Protein AF-A0A7K3CVZ3-F1 (afdb_monomer)

pLDDT: mean 71.9, std 8.93, range [49.75, 90.81]

Radius of gyration: 12.37 Å; Cα contacts (8 Å, |Δi|>4): 29; chains: 1; bounding box: 22×21×33 Å

Sequence (60 aa):
MVPLAEAWDSGASAWSVKRRQAFANDLGDERSLVAVTARSNRSKADQDPAQWQPPLADAR

Structure (mmCIF, N/CA/C/O backbone):
data_AF-A0A7K3CVZ3-F1
#
_entry.id   AF-A0A7K3CVZ3-F1
#
loop_
_atom_site.group_PDB
_atom_site.id
_atom_site.type_symbol
_atom_site.label_atom_id
_atom_site.label_alt_id
_atom_site.label_comp_id
_atom_site.label_asym_id
_atom_site.label_entity_id
_atom_site.label_seq_id
_atom_site.pdbx_PDB_ins_code
_atom_site.Cartn_x
_atom_site.Cartn_y
_atom_site.Cartn_z
_atom_site.occupancy
_atom_site.B_iso_or_equiv
_atom_site.auth_seq_id
_atom_site.auth_comp_id
_atom_site.auth_asym_id
_atom_site.auth_atom_id
_atom_site.pdbx_PDB_model_num
ATOM 1 N N . MET A 1 1 ? -2.251 -9.041 -4.243 1.00 63.66 1 MET A N 1
ATOM 2 C CA . MET A 1 1 ? -1.733 -7.878 -3.495 1.00 63.66 1 MET A CA 1
ATOM 3 C C . MET A 1 1 ? -2.802 -6.790 -3.466 1.00 63.66 1 MET A C 1
ATOM 5 O O . MET A 1 1 ? -3.379 -6.525 -4.513 1.00 63.66 1 MET A O 1
ATOM 9 N N . VAL A 1 2 ? -3.072 -6.185 -2.304 1.00 63.22 2 VAL A N 1
ATOM 10 C CA . VAL A 1 2 ? -3.980 -5.029 -2.161 1.00 63.22 2 VAL A CA 1
ATOM 11 C C . VAL A 1 2 ? -3.141 -3.784 -1.843 1.00 63.22 2 VAL A C 1
ATOM 13 O O . VAL A 1 2 ? -2.300 -3.861 -0.946 1.00 63.22 2 VAL A O 1
ATOM 16 N N . PRO A 1 3 ? -3.313 -2.651 -2.546 1.00 72.38 3 PRO A N 1
ATOM 17 C CA . PRO A 1 3 ? -2.562 -1.433 -2.248 1.00 72.38 3 PRO A CA 1
ATOM 18 C C . PRO A 1 3 ? -2.940 -0.816 -0.894 1.00 72.38 3 PRO A C 1
ATOM 20 O O . PRO A 1 3 ? -4.084 -0.905 -0.456 1.00 72.38 3 PRO A O 1
ATOM 23 N N . LEU A 1 4 ? -1.992 -0.127 -0.249 1.00 74.19 4 LEU A N 1
ATOM 24 C CA . LEU A 1 4 ? -2.241 0.547 1.034 1.00 74.19 4 LEU A CA 1
ATOM 25 C C . LEU A 1 4 ? -3.262 1.691 0.934 1.00 74.19 4 LEU A C 1
ATOM 27 O O . LEU A 1 4 ? -4.021 1.886 1.880 1.00 74.19 4 LEU A O 1
ATOM 31 N N . ALA A 1 5 ? -3.285 2.414 -0.191 1.00 72.50 5 ALA A N 1
ATOM 32 C CA . ALA A 1 5 ? -4.267 3.470 -0.456 1.00 72.50 5 ALA A CA 1
ATOM 33 C C . ALA A 1 5 ? -5.692 2.893 -0.512 1.00 72.50 5 ALA A C 1
ATOM 35 O O . ALA A 1 5 ? -6.542 3.280 0.279 1.00 72.50 5 ALA A O 1
ATOM 36 N N . GLU A 1 6 ? -5.900 1.840 -1.304 1.00 75.19 6 GLU A N 1
ATOM 37 C CA . GLU A 1 6 ?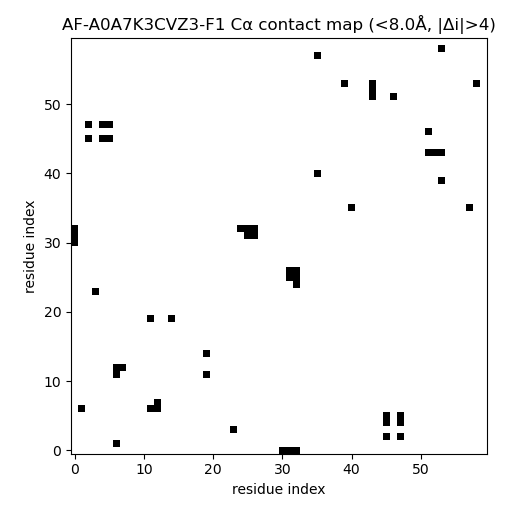 -7.185 1.129 -1.349 1.00 75.19 6 GLU A CA 1
ATOM 38 C C . GLU A 1 6 ? -7.639 0.595 -0.001 1.00 75.19 6 GLU A C 1
ATOM 40 O O . GLU A 1 6 ? -8.812 0.697 0.360 1.00 75.19 6 GLU A O 1
ATOM 45 N N . ALA A 1 7 ? -6.712 0.014 0.766 1.00 77.31 7 ALA A N 1
ATOM 46 C CA . ALA A 1 7 ? -7.027 -0.466 2.100 1.00 77.31 7 ALA A CA 1
ATOM 47 C C . ALA A 1 7 ? -7.504 0.692 2.988 1.00 77.31 7 ALA A C 1
ATOM 49 O O . ALA A 1 7 ? -8.460 0.518 3.742 1.00 77.31 7 ALA A O 1
ATOM 50 N N . TRP A 1 8 ? -6.868 1.865 2.891 1.00 73.56 8 TRP A N 1
ATOM 51 C CA . TRP A 1 8 ? -7.238 3.067 3.636 1.00 73.56 8 TRP A CA 1
ATOM 52 C C . TRP A 1 8 ? -8.657 3.534 3.315 1.00 73.56 8 TRP A C 1
ATOM 54 O O . TRP A 1 8 ? -9.469 3.665 4.239 1.00 73.56 8 TRP A O 1
ATOM 64 N N . ASP A 1 9 ? -8.955 3.706 2.029 1.00 75.88 9 ASP A N 1
ATOM 65 C CA . ASP A 1 9 ? -10.249 4.187 1.540 1.00 75.88 9 ASP A CA 1
ATOM 66 C C . ASP A 1 9 ? -11.371 3.175 1.806 1.00 75.88 9 ASP A C 1
ATOM 68 O O . ASP A 1 9 ? -12.498 3.549 2.127 1.00 75.88 9 ASP A O 1
ATOM 72 N N . SER A 1 10 ? -11.035 1.884 1.819 1.00 80.88 10 SER A N 1
ATOM 73 C CA . SER A 1 10 ? -11.953 0.791 2.164 1.00 80.88 10 SER A CA 1
ATOM 74 C C . SER A 1 10 ? -12.137 0.575 3.677 1.00 80.88 10 SER A C 1
ATOM 76 O O . SER A 1 10 ? -12.803 -0.378 4.085 1.00 80.88 10 SER A O 1
ATOM 78 N N . GLY A 1 11 ? -11.558 1.428 4.534 1.00 83.19 11 GLY A N 1
ATOM 79 C CA . GLY A 1 11 ? -11.810 1.425 5.982 1.00 83.19 11 GLY A CA 1
ATOM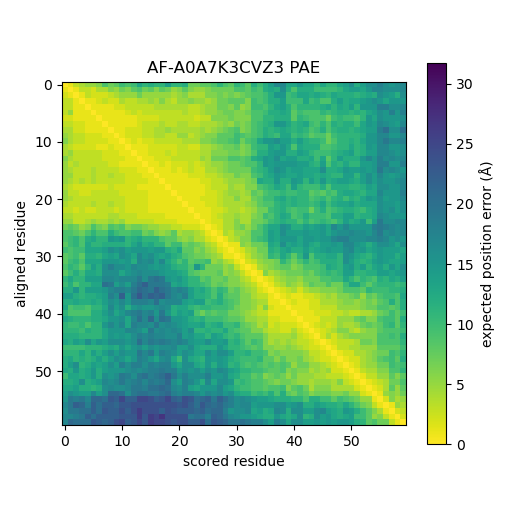 80 C C . GLY A 1 11 ? -10.619 1.075 6.880 1.00 83.19 11 GLY A C 1
ATOM 81 O O . GLY A 1 11 ? -10.772 1.041 8.105 1.00 83.19 11 GLY A O 1
ATOM 82 N N . ALA A 1 12 ? -9.414 0.873 6.334 1.00 84.56 12 ALA A N 1
ATOM 83 C CA . ALA A 1 12 ? -8.197 0.758 7.147 1.00 84.56 12 ALA A CA 1
ATOM 84 C C . ALA A 1 12 ? -7.811 2.080 7.830 1.00 84.56 12 ALA A C 1
ATOM 86 O O . ALA A 1 12 ? -7.011 2.075 8.769 1.00 84.56 12 ALA A O 1
ATOM 87 N N . SER A 1 13 ? -8.419 3.201 7.432 1.00 84.62 13 SER A N 1
ATOM 88 C CA . SER A 1 13 ? -8.353 4.476 8.155 1.00 84.62 13 SER A CA 1
ATOM 89 C C . SER A 1 13 ? -8.804 4.356 9.620 1.00 84.62 13 SER A C 1
ATOM 91 O O . SER A 1 13 ? -8.220 4.988 10.501 1.00 84.62 13 SER A O 1
ATOM 93 N N . ALA A 1 14 ? -9.766 3.472 9.908 1.00 90.81 14 ALA A N 1
ATOM 94 C CA . ALA A 1 14 ? -10.256 3.199 11.259 1.00 90.81 14 ALA A CA 1
ATOM 95 C C . ALA A 1 14 ? -9.368 2.221 12.053 1.00 90.81 14 ALA A C 1
ATOM 97 O O . ALA A 1 14 ? -9.607 1.968 13.235 1.00 90.81 14 ALA A O 1
ATOM 98 N N . TRP A 1 15 ? -8.346 1.628 11.429 1.00 88.50 15 TRP A N 1
ATOM 99 C CA . T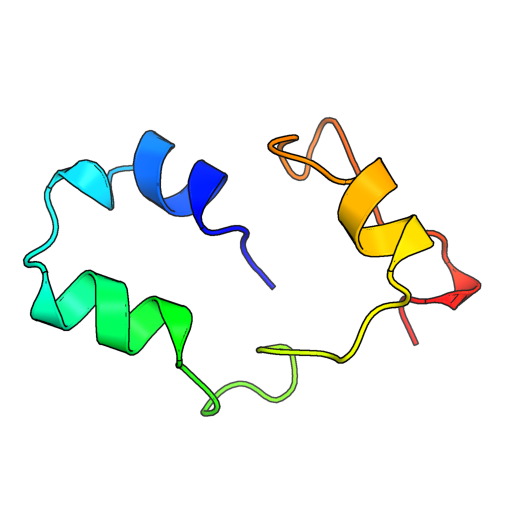RP A 1 15 ? -7.488 0.662 12.104 1.00 88.50 15 TRP A CA 1
ATOM 100 C C . TRP A 1 15 ? -6.484 1.341 13.034 1.00 88.50 15 TRP A C 1
ATOM 102 O O . TRP A 1 15 ? -5.918 2.406 12.747 1.00 88.50 15 TRP A O 1
ATOM 112 N N . SER A 1 16 ? -6.167 0.638 14.124 1.00 89.69 16 SER A N 1
ATOM 113 C CA . SER A 1 16 ? -5.036 0.996 14.973 1.00 89.69 16 SER A CA 1
ATOM 114 C C . SER A 1 16 ? -3.740 1.030 14.157 1.00 89.69 16 SER A C 1
ATOM 116 O O . SER A 1 16 ? -3.558 0.267 13.203 1.00 89.69 16 SER A O 1
ATOM 118 N N . VAL A 1 17 ? -2.812 1.903 14.555 1.00 84.44 17 VAL A N 1
ATOM 119 C CA . VAL A 1 17 ? -1.502 2.048 13.894 1.00 84.44 17 VAL A CA 1
ATOM 120 C C . VAL A 1 17 ? -0.783 0.699 13.804 1.00 84.44 17 VAL A C 1
ATOM 122 O O . VAL A 1 17 ? -0.280 0.332 12.746 1.00 84.44 17 VAL A O 1
ATOM 125 N N . LYS A 1 18 ? -0.834 -0.096 14.882 1.00 84.19 18 LYS A N 1
ATOM 126 C CA . LYS A 1 18 ? -0.242 -1.439 14.936 1.00 84.19 18 LYS A CA 1
ATOM 127 C C . LYS A 1 18 ? -0.819 -2.378 13.871 1.00 84.19 18 LYS A C 1
ATOM 129 O O . LYS A 1 18 ? -0.066 -3.113 13.241 1.00 84.19 18 LYS A O 1
ATOM 134 N N . ARG A 1 19 ? -2.137 -2.343 13.644 1.00 85.00 19 ARG A N 1
ATOM 135 C CA . ARG A 1 19 ? -2.794 -3.178 12.627 1.00 85.00 19 ARG A CA 1
ATOM 136 C C . ARG A 1 19 ? -2.438 -2.732 11.208 1.00 85.00 19 ARG A C 1
ATOM 138 O O . ARG A 1 19 ? -2.158 -3.585 10.375 1.00 85.00 19 ARG A O 1
ATOM 145 N N . ARG A 1 20 ? -2.382 -1.421 10.945 1.00 83.38 20 ARG A N 1
ATOM 146 C CA . ARG A 1 20 ? -1.925 -0.885 9.647 1.00 83.38 20 ARG A CA 1
ATOM 147 C C . ARG A 1 20 ? -0.491 -1.293 9.333 1.00 83.38 20 ARG A C 1
ATOM 149 O O . ARG A 1 20 ? -0.206 -1.691 8.211 1.00 83.38 20 ARG A O 1
ATOM 156 N N . GLN A 1 21 ? 0.392 -1.241 10.326 1.00 79.62 21 GLN A N 1
ATOM 157 C CA . GLN A 1 21 ? 1.786 -1.616 10.128 1.00 79.62 21 GLN A CA 1
ATOM 158 C C . GLN A 1 21 ? 1.969 -3.121 9.928 1.00 79.62 21 GLN A C 1
ATOM 160 O O . GLN A 1 21 ? 2.768 -3.512 9.084 1.00 79.62 21 GLN A O 1
ATOM 165 N N . ALA A 1 22 ? 1.214 -3.957 10.645 1.00 82.94 22 ALA A N 1
ATOM 166 C CA . ALA A 1 22 ? 1.218 -5.397 10.406 1.00 82.94 22 ALA A CA 1
ATOM 167 C C . ALA A 1 22 ? 0.747 -5.730 8.982 1.00 82.94 22 ALA A C 1
ATOM 169 O O . ALA A 1 22 ? 1.418 -6.481 8.294 1.00 82.94 22 ALA A O 1
ATOM 170 N N . PHE A 1 23 ? -0.338 -5.105 8.513 1.00 80.12 23 PHE A N 1
ATOM 171 C CA . PHE A 1 23 ? -0.842 -5.289 7.149 1.00 80.12 23 PHE A CA 1
ATOM 172 C C . PHE A 1 23 ? 0.155 -4.826 6.075 1.00 80.12 23 PHE A C 1
ATOM 174 O O . PHE A 1 23 ? 0.367 -5.518 5.087 1.00 80.12 23 PHE A O 1
ATOM 181 N N . ALA A 1 24 ? 0.819 -3.684 6.280 1.00 77.94 24 ALA A N 1
ATOM 182 C CA . ALA A 1 24 ? 1.821 -3.172 5.343 1.00 77.94 24 ALA A CA 1
ATOM 183 C C . ALA A 1 24 ? 3.089 -4.039 5.243 1.00 77.94 24 ALA A C 1
ATOM 185 O O . ALA A 1 24 ? 3.819 -3.926 4.263 1.00 77.94 24 ALA A O 1
ATOM 186 N N . ASN A 1 25 ? 3.356 -4.875 6.250 1.00 79.19 25 ASN A N 1
ATOM 187 C CA . ASN A 1 25 ? 4.529 -5.749 6.320 1.00 79.19 25 ASN A CA 1
ATOM 188 C C . ASN A 1 25 ? 4.142 -7.235 6.360 1.00 79.19 25 ASN A C 1
ATOM 190 O O . ASN A 1 25 ? 4.944 -8.064 6.789 1.00 79.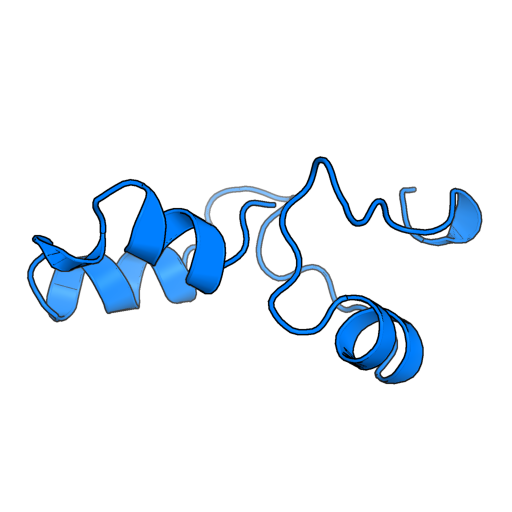19 25 ASN A O 1
ATOM 194 N N . ASP A 1 26 ? 2.910 -7.572 5.977 1.00 76.12 26 ASP A N 1
ATOM 195 C CA . ASP A 1 26 ? 2.446 -8.952 5.989 1.00 76.12 26 ASP A CA 1
ATOM 196 C C . ASP A 1 26 ? 3.172 -9.740 4.894 1.00 76.12 26 ASP A C 1
ATOM 198 O O . ASP A 1 26 ? 2.957 -9.506 3.710 1.00 76.12 26 ASP A O 1
ATOM 202 N N . LEU A 1 27 ? 4.057 -10.650 5.301 1.00 69.25 27 LEU A N 1
ATOM 203 C CA . LEU A 1 27 ? 4.794 -11.574 4.434 1.00 69.25 27 LEU A CA 1
ATOM 204 C C . LEU A 1 27 ? 4.189 -12.990 4.449 1.00 69.25 27 LEU A C 1
ATOM 206 O O . LEU A 1 27 ? 4.776 -13.909 3.887 1.00 69.25 27 LEU A O 1
ATOM 210 N N . GLY A 1 28 ? 3.055 -13.191 5.132 1.00 71.62 28 GLY A N 1
ATOM 211 C CA . GLY A 1 28 ? 2.414 -14.499 5.288 1.00 71.62 28 GLY A CA 1
ATOM 212 C C . GLY A 1 28 ? 1.681 -14.995 4.038 1.00 71.62 28 GLY A C 1
ATOM 213 O O . GLY A 1 28 ? 1.343 -16.174 3.962 1.00 71.62 28 GLY A O 1
ATOM 214 N N . ASP A 1 29 ? 1.450 -14.117 3.060 1.00 66.75 29 ASP A N 1
ATOM 215 C CA . ASP A 1 29 ? 0.930 -14.454 1.734 1.00 66.75 29 ASP A CA 1
ATOM 216 C C . ASP A 1 29 ? 2.067 -14.321 0.711 1.00 66.75 29 ASP A C 1
ATOM 218 O O . ASP A 1 29 ? 2.699 -13.270 0.616 1.00 66.75 29 ASP A O 1
ATOM 222 N N . GLU A 1 30 ? 2.311 -15.365 -0.085 1.00 65.56 30 GLU A N 1
ATOM 223 C CA . GLU A 1 30 ? 3.355 -15.396 -1.126 1.00 65.56 30 GLU A CA 1
ATOM 224 C C . GLU A 1 30 ? 3.199 -14.280 -2.177 1.00 65.56 30 GLU A C 1
ATOM 226 O O . GLU A 1 30 ? 4.132 -13.964 -2.913 1.00 65.56 30 GLU A O 1
ATOM 231 N N . ARG A 1 31 ? 2.019 -13.652 -2.250 1.00 66.62 31 ARG A N 1
ATOM 232 C CA . ARG A 1 31 ? 1.700 -12.539 -3.157 1.00 66.62 31 ARG A CA 1
ATOM 233 C C . ARG A 1 31 ? 1.902 -11.167 -2.512 1.00 66.62 31 ARG A C 1
ATOM 235 O O . ARG A 1 31 ? 1.593 -10.147 -3.14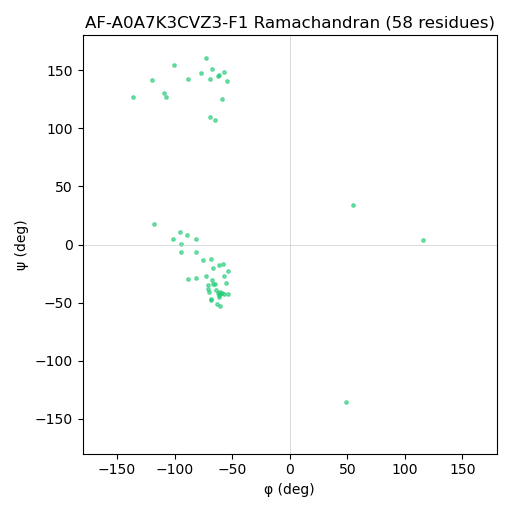3 1.00 66.62 31 ARG A O 1
ATOM 242 N N . SER A 1 32 ? 2.341 -11.116 -1.260 1.00 64.25 32 SER A N 1
ATOM 243 C CA . SER A 1 32 ? 2.644 -9.877 -0.552 1.00 64.25 32 SER A CA 1
ATOM 244 C C . SER A 1 32 ? 4.087 -9.450 -0.789 1.00 64.25 32 SER A C 1
ATOM 246 O O . SER A 1 32 ? 4.993 -10.271 -0.860 1.00 64.25 32 SER A O 1
ATOM 248 N N . LEU A 1 33 ? 4.303 -8.136 -0.914 1.00 63.97 33 LEU A N 1
ATOM 249 C CA . LEU A 1 33 ? 5.634 -7.535 -1.085 1.00 63.97 33 LEU A CA 1
ATOM 250 C C . LEU A 1 33 ? 6.445 -8.097 -2.272 1.00 63.97 33 LEU A C 1
ATOM 252 O O . LEU A 1 33 ? 7.673 -8.146 -2.233 1.00 63.97 33 LEU A O 1
ATOM 256 N N . VAL A 1 34 ? 5.759 -8.459 -3.362 1.00 66.62 34 VAL A N 1
ATOM 257 C CA . VAL A 1 34 ? 6.405 -8.825 -4.630 1.00 66.62 34 VAL A CA 1
ATOM 258 C 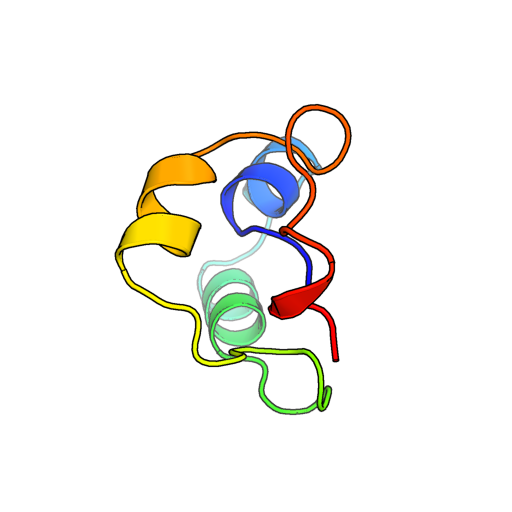C . VAL A 1 34 ? 7.249 -7.651 -5.124 1.00 66.62 34 VAL A C 1
ATOM 260 O O . VAL A 1 34 ? 6.754 -6.530 -5.278 1.00 66.62 34 VAL A O 1
ATOM 263 N N . ALA A 1 35 ? 8.533 -7.911 -5.370 1.00 60.56 35 ALA A N 1
ATOM 264 C CA . ALA A 1 35 ? 9.449 -6.919 -5.908 1.00 60.56 35 ALA A CA 1
ATOM 265 C C . ALA A 1 35 ? 9.018 -6.533 -7.331 1.00 60.56 35 ALA A C 1
ATOM 267 O O . ALA A 1 35 ? 9.181 -7.299 -8.275 1.00 60.56 35 ALA A O 1
ATOM 268 N N . VAL A 1 36 ? 8.477 -5.326 -7.483 1.00 66.50 36 VAL A N 1
ATOM 269 C CA . VAL A 1 36 ? 8.114 -4.753 -8.783 1.00 66.50 36 VAL A CA 1
ATOM 270 C C . VAL A 1 36 ? 9.175 -3.769 -9.256 1.00 66.50 36 VAL A C 1
ATOM 272 O O . VAL A 1 36 ? 9.880 -3.139 -8.463 1.00 66.50 36 VAL A O 1
ATOM 275 N N . THR A 1 37 ? 9.275 -3.580 -10.572 1.00 68.38 37 THR A N 1
ATOM 276 C CA . THR A 1 37 ? 10.152 -2.537 -11.112 1.00 68.38 37 THR A CA 1
ATOM 277 C C . THR A 1 37 ? 9.697 -1.155 -10.631 1.00 68.38 37 THR A C 1
ATOM 279 O O . THR A 1 37 ? 8.501 -0.869 -10.523 1.00 68.38 37 THR A O 1
ATOM 282 N N . ALA A 1 38 ? 10.646 -0.239 -10.413 1.00 68.00 38 ALA A N 1
ATOM 283 C CA . ALA A 1 38 ? 10.336 1.140 -10.020 1.00 68.00 38 ALA A CA 1
ATOM 284 C C . ALA A 1 38 ? 9.410 1.857 -11.025 1.00 68.00 38 ALA A C 1
ATOM 286 O O . ALA A 1 38 ? 8.661 2.758 -10.654 1.00 68.00 38 ALA A O 1
ATOM 287 N N . ARG A 1 39 ? 9.441 1.452 -12.303 1.00 72.00 39 ARG A N 1
ATOM 288 C CA . ARG A 1 39 ? 8.533 1.943 -13.347 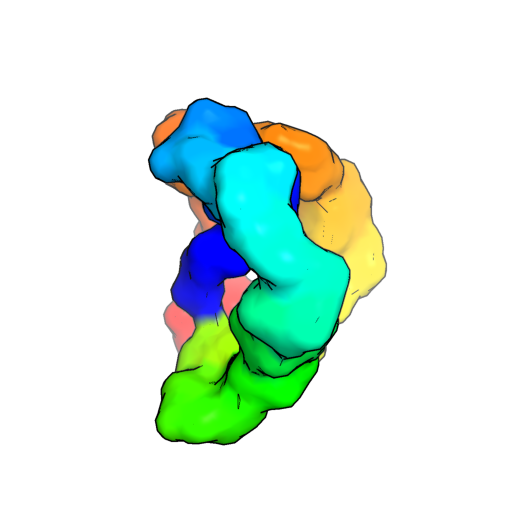1.00 72.00 39 ARG A CA 1
ATOM 289 C C . ARG A 1 39 ? 7.101 1.465 -13.118 1.00 72.00 39 ARG A C 1
ATOM 291 O O . ARG A 1 39 ? 6.196 2.289 -13.180 1.00 72.00 39 ARG A O 1
ATOM 298 N N . SER A 1 40 ? 6.915 0.173 -12.850 1.00 67.94 40 SER A N 1
ATOM 299 C CA . SER A 1 40 ? 5.601 -0.416 -12.573 1.00 67.94 40 SER A CA 1
ATOM 300 C C . SER A 1 40 ? 4.986 0.215 -11.316 1.00 67.94 40 SER A C 1
ATOM 302 O O . SER A 1 40 ? 3.857 0.698 -11.357 1.00 67.94 40 SER A O 1
ATOM 304 N N . ASN A 1 41 ? 5.785 0.398 -10.254 1.00 72.12 41 ASN A N 1
ATOM 305 C CA . ASN A 1 41 ? 5.325 1.038 -9.016 1.00 72.12 41 ASN A CA 1
ATOM 306 C C . ASN A 1 41 ? 4.920 2.517 -9.207 1.00 72.12 41 ASN A C 1
ATOM 308 O O . ASN A 1 41 ? 3.917 2.966 -8.658 1.00 72.12 41 ASN A O 1
ATOM 312 N N . ARG A 1 42 ? 5.664 3.282 -10.024 1.00 74.00 42 ARG A N 1
ATOM 313 C CA . ARG A 1 42 ? 5.290 4.667 -10.373 1.00 74.00 42 ARG A CA 1
ATOM 314 C C . ARG A 1 42 ? 4.076 4.749 -11.294 1.00 74.00 42 ARG A C 1
ATOM 316 O O . ARG A 1 42 ? 3.314 5.696 -11.173 1.00 74.00 42 ARG A O 1
ATOM 323 N N . SER A 1 43 ? 3.920 3.797 -12.216 1.00 72.50 43 SER A N 1
ATOM 324 C CA . SER A 1 43 ? 2.753 3.741 -13.102 1.00 72.50 43 SER A CA 1
ATOM 325 C C . SER A 1 43 ? 1.476 3.436 -12.334 1.00 72.50 43 SER A C 1
ATOM 327 O O . SER A 1 43 ? 0.425 3.917 -12.733 1.00 72.50 43 SER A O 1
ATOM 329 N N . LYS A 1 44 ? 1.579 2.625 -11.277 1.00 71.69 44 LYS A N 1
ATOM 330 C CA . LYS A 1 44 ? 0.464 2.319 -10.393 1.00 71.69 44 LYS A CA 1
ATOM 331 C C . LYS A 1 44 ? 0.032 3.542 -9.575 1.00 71.69 44 LYS A C 1
ATOM 333 O O . LYS A 1 44 ? -1.158 3.799 -9.455 1.00 71.69 44 LYS A O 1
ATOM 338 N N . ALA A 1 45 ? 0.983 4.258 -8.970 1.00 72.62 45 ALA A N 1
ATOM 339 C CA . ALA A 1 45 ? 0.697 5.353 -8.038 1.00 72.62 45 ALA A CA 1
ATOM 340 C C . ALA A 1 45 ? -0.346 4.954 -6.956 1.00 72.62 45 ALA A C 1
ATOM 342 O O . ALA A 1 45 ? -0.260 3.866 -6.368 1.00 72.62 45 ALA A O 1
ATOM 343 N N . ASP A 1 46 ? -1.314 5.828 -6.689 1.00 67.31 46 ASP A N 1
ATOM 344 C CA . ASP A 1 46 ? -2.449 5.645 -5.779 1.00 67.31 46 ASP A CA 1
ATOM 345 C C . ASP A 1 46 ? -3.683 5.025 -6.452 1.00 67.31 46 ASP A C 1
ATOM 347 O O . ASP A 1 46 ? -4.720 4.926 -5.815 1.00 67.31 46 ASP A O 1
ATOM 351 N N . GLN A 1 47 ? -3.568 4.562 -7.702 1.00 69.38 47 GLN A N 1
ATOM 352 C CA . GLN A 1 47 ? -4.703 4.028 -8.452 1.00 69.38 47 GLN A CA 1
ATOM 353 C C . GLN A 1 47 ? -5.200 2.700 -7.878 1.00 69.38 47 GLN A C 1
ATOM 355 O O . GLN A 1 47 ? -4.403 1.824 -7.478 1.00 69.38 47 GLN A O 1
ATOM 360 N N . ASP A 1 48 ? -6.523 2.561 -7.922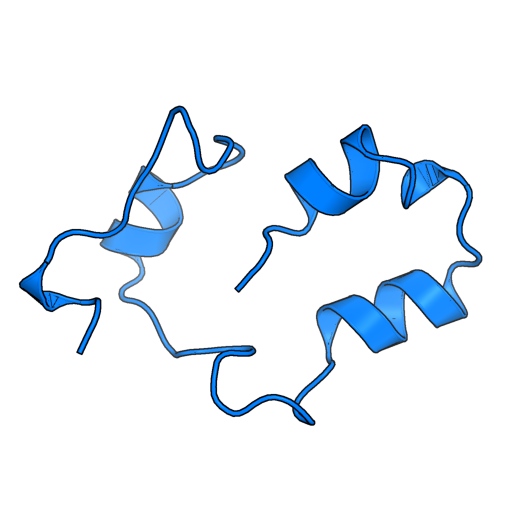 1.00 62.88 48 ASP A N 1
ATOM 361 C CA . ASP A 1 48 ? -7.247 1.367 -7.522 1.00 62.88 48 ASP A CA 1
ATOM 362 C C . ASP A 1 48 ? -7.080 0.217 -8.546 1.00 62.88 48 ASP A C 1
ATOM 364 O O . ASP A 1 48 ? -6.702 0.443 -9.700 1.00 62.88 48 ASP A O 1
ATOM 368 N N . PRO A 1 49 ? -7.336 -1.048 -8.161 1.00 65.56 4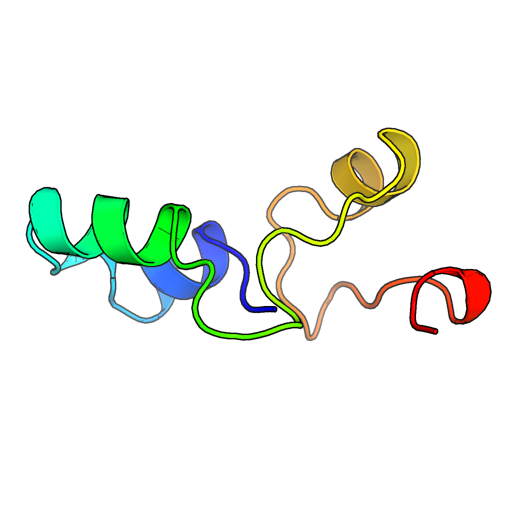9 PRO A N 1
ATOM 369 C CA . PRO A 1 49 ? -7.245 -2.201 -9.058 1.00 65.56 49 PRO A CA 1
ATOM 370 C C . PRO A 1 49 ? -8.194 -2.175 -10.265 1.00 65.56 49 PRO A C 1
ATOM 372 O O . PRO A 1 49 ? -7.991 -2.944 -11.207 1.00 65.56 49 PRO A O 1
ATOM 375 N N . ALA A 1 50 ? -9.246 -1.350 -10.247 1.00 70.69 50 ALA A N 1
ATOM 376 C CA . ALA A 1 50 ? -10.130 -1.159 -11.394 1.00 70.69 50 ALA A CA 1
ATOM 377 C C . ALA A 1 50 ? -9.530 -0.165 -12.407 1.00 70.69 50 ALA A C 1
ATOM 379 O O . ALA A 1 50 ? -9.777 -0.290 -13.607 1.00 70.69 50 ALA A O 1
ATOM 380 N N . GLN A 1 51 ? -8.713 0.778 -11.940 1.00 67.94 51 GLN A N 1
ATOM 381 C CA . GLN A 1 51 ? -8.004 1.775 -12.738 1.00 67.94 51 GLN A CA 1
ATOM 382 C C . GLN A 1 51 ? -6.635 1.286 -13.220 1.00 67.94 51 GLN A C 1
ATOM 384 O O . GLN A 1 51 ? -6.190 1.684 -14.299 1.00 67.94 51 GLN A O 1
ATOM 389 N N . TRP A 1 52 ? -5.981 0.401 -12.465 1.00 68.81 52 TRP A N 1
ATOM 390 C CA . TRP A 1 52 ? -4.655 -0.106 -12.792 1.00 68.81 52 TRP A CA 1
ATOM 391 C C . TRP A 1 52 ? -4.530 -1.614 -12.587 1.00 68.81 52 TRP A C 1
ATOM 393 O O . TRP A 1 52 ? -4.743 -2.143 -11.496 1.00 68.81 52 TRP A O 1
ATOM 403 N N . GLN A 1 53 ? -4.079 -2.300 -13.636 1.00 68.44 53 GLN A N 1
ATOM 404 C CA . GLN A 1 53 ? -3.641 -3.691 -13.573 1.00 68.44 53 GLN A CA 1
ATOM 405 C C . GLN A 1 53 ? -2.172 -3.788 -14.002 1.00 68.44 53 GLN A C 1
ATOM 407 O O . GLN A 1 53 ? -1.764 -3.087 -14.935 1.00 68.44 53 GLN A O 1
ATOM 412 N N . PRO A 1 54 ? -1.366 -4.651 -13.356 1.00 63.97 54 PRO A N 1
ATOM 413 C CA . PRO A 1 54 ? 0.015 -4.852 -13.762 1.00 63.97 54 PRO A CA 1
ATOM 414 C C . PRO A 1 54 ? 0.073 -5.404 -15.196 1.00 63.97 54 PRO A C 1
ATOM 416 O O . PRO A 1 54 ? -0.785 -6.204 -15.587 1.00 63.97 54 PRO A O 1
ATOM 419 N N . PRO A 1 55 ? 1.086 -5.026 -15.994 1.00 67.38 55 PRO A N 1
ATOM 420 C CA . PRO A 1 55 ? 1.320 -5.651 -17.289 1.00 67.38 55 PRO A CA 1
ATOM 421 C C . PRO A 1 55 ? 1.448 -7.171 -17.132 1.00 67.38 55 PRO A C 1
ATOM 423 O O . PRO A 1 55 ? 2.101 -7.645 -16.207 1.00 67.38 55 PRO A O 1
ATOM 426 N N . LEU A 1 56 ? 0.893 -7.943 -18.071 1.00 58.78 56 LEU A N 1
ATOM 427 C CA . LEU A 1 56 ? 0.880 -9.418 -18.032 1.00 58.78 56 LEU A CA 1
ATOM 428 C C . LEU A 1 56 ? 2.268 -10.070 -17.863 1.00 58.78 56 LEU A C 1
ATOM 430 O O . LEU A 1 56 ? 2.354 -11.211 -17.419 1.00 58.78 56 LEU A O 1
ATOM 434 N N . ALA A 1 57 ? 3.347 -9.366 -18.215 1.00 58.69 57 ALA A N 1
ATOM 435 C CA . ALA A 1 57 ? 4.721 -9.833 -18.037 1.00 58.69 57 ALA A CA 1
ATOM 436 C C . ALA A 1 57 ? 5.194 -9.815 -16.569 1.00 58.69 57 ALA A C 1
ATOM 438 O O . ALA A 1 57 ? 6.041 -10.626 -16.213 1.00 58.69 57 ALA A O 1
ATOM 439 N N . ASP A 1 58 ? 4.627 -8.936 -15.736 1.00 56.00 58 ASP A N 1
ATOM 440 C CA . ASP A 1 58 ? 4.981 -8.764 -14.318 1.00 56.00 58 ASP A CA 1
ATOM 441 C C . ASP A 1 58 ? 4.071 -9.595 -13.383 1.00 56.00 58 ASP A C 1
ATOM 443 O O . ASP A 1 58 ? 4.287 -9.627 -12.176 1.00 56.00 58 ASP A O 1
ATOM 447 N N . ALA A 1 59 ? 3.025 -10.235 -13.922 1.00 54.31 59 ALA A N 1
ATOM 448 C CA . ALA A 1 59 ? 2.001 -10.962 -13.162 1.00 54.31 59 ALA A CA 1
ATOM 449 C C . ALA A 1 59 ? 2.265 -12.479 -13.029 1.00 54.31 59 ALA A C 1
ATOM 451 O O . ALA A 1 59 ? 1.356 -13.216 -12.643 1.00 54.31 59 ALA A O 1
ATOM 452 N N . ARG A 1 60 ? 3.462 -12.950 -13.399 1.00 49.75 60 ARG A N 1
ATOM 453 C CA . ARG A 1 60 ? 3.865 -14.366 -13.358 1.00 49.75 60 ARG A CA 1
ATOM 454 C C . ARG A 1 60 ? 4.781 -14.677 -12.190 1.00 49.75 60 ARG A C 1
ATOM 456 O O . ARG A 1 60 ? 5.671 -13.845 -11.919 1.00 49.75 60 ARG A O 1
#

Foldseek 3Di:
DFDLLNCCVVPCVVPDPVVSVCVQPPPVDVPHPPDDDPVQPVVCDSDGCVRDDGDPVSVD

Secondary structure (DSSP, 8-state):
---HHHHHHTTGGGS-HHHHHHHHT--SSTTSS----HHHHHHHTT--TTT----TTT--

Mean predicted aligned error: 9.64 Å

Solvent-accessible surface area (backbone atoms only — not comparable to full-atom values): 3967 Å² total; per-residue (Å²): 116,81,57,72,58,54,43,34,78,75,52,49,70,79,46,55,70,70,56,50,52,49,63,77,64,44,68,90,44,94,60,36,86,66,89,67,56,73,65,58,55,62,72,41,64,80,58,46,76,91,79,42,73,80,58,79,85,76,74,114